Protein AF-A0A154PRM4-F1 (afdb_monomer_lite)

Foldseek 3Di:
DDDPQPDPVSVVVVVVVVVVPCDPVNVVVCVVVVVVVVVQCVVVVNDDRPVVD

Secondary structure (DSSP, 8-state):
-PPPP-SHHHHHHHHHHHHHT--HHHHHHHHHHHHHHHHHHHHTTTS--GGG-

pLDDT: mean 95.18, std 6.26, range [60.38, 98.25]

Sequence (53 aa):
MFEPPTTKENMKQRIRDACASVTPEMLTNVGTTLIFRVNKCLQARGGHFEHLI

Radius of gyration: 17.11 Å; chains: 1; bounding box: 32×22×40 Å

Structure (mmCIF, N/CA/C/O backbone):
data_AF-A0A154PRM4-F1
#
_entry.id   AF-A0A154PRM4-F1
#
loop_
_atom_site.group_PDB
_atom_site.id
_atom_site.type_symbol
_atom_site.label_atom_id
_atom_site.label_alt_id
_atom_site.label_comp_id
_atom_site.label_asym_id
_atom_site.label_entity_id
_atom_site.label_seq_id
_atom_site.pdbx_PDB_ins_code
_atom_site.Cartn_x
_atom_site.Cartn_y
_atom_site.Cartn_z
_atom_site.occupancy
_atom_site.B_iso_or_equiv
_atom_site.auth_seq_id
_atom_site.auth_comp_id
_atom_site.auth_asym_id
_atom_site.auth_atom_id
_atom_site.pdbx_PDB_model_num
ATOM 1 N N . MET A 1 1 ? -12.886 15.218 8.180 1.00 60.38 1 MET A N 1
ATOM 2 C CA . MET A 1 1 ? -11.759 15.296 9.136 1.00 60.38 1 MET A CA 1
ATOM 3 C C . MET A 1 1 ? -11.656 13.931 9.799 1.00 60.38 1 MET A C 1
ATOM 5 O O . MET A 1 1 ? -12.671 13.473 10.303 1.00 60.38 1 MET A O 1
ATOM 9 N N . PHE A 1 2 ? -10.525 13.227 9.696 1.00 74.62 2 PHE A N 1
ATOM 10 C CA . PHE A 1 2 ? -10.388 11.921 10.354 1.00 74.62 2 PHE A CA 1
ATOM 11 C C . PHE A 1 2 ? -10.211 12.134 11.858 1.00 74.62 2 PHE A C 1
ATOM 13 O O . PHE A 1 2 ? -9.337 12.895 12.268 1.00 74.62 2 PHE A O 1
ATOM 20 N N . GLU A 1 3 ? -11.042 11.478 12.664 1.00 85.62 3 GLU A N 1
ATOM 21 C CA . GLU A 1 3 ? -10.935 11.518 14.122 1.00 85.62 3 GLU A CA 1
ATOM 22 C C . GLU A 1 3 ? -9.581 10.920 14.564 1.00 85.62 3 GLU A C 1
ATOM 24 O O . GLU A 1 3 ? -9.149 9.902 13.998 1.00 85.62 3 GLU A O 1
ATOM 29 N N . PRO A 1 4 ? -8.857 11.538 15.517 1.00 86.38 4 PRO A N 1
ATOM 30 C CA . PRO A 1 4 ? -7.619 10.969 16.038 1.00 86.38 4 PRO A CA 1
ATOM 31 C C . PRO A 1 4 ? -7.903 9.646 16.767 1.00 86.38 4 PRO A C 1
ATOM 33 O O . PRO A 1 4 ? -8.945 9.505 17.405 1.00 86.38 4 PRO A O 1
ATOM 36 N N . PRO A 1 5 ? -7.009 8.645 16.680 1.00 88.12 5 PRO A N 1
ATOM 37 C CA . PRO A 1 5 ? -7.223 7.388 17.375 1.00 88.12 5 PRO A CA 1
ATOM 38 C C . PRO A 1 5 ? -7.151 7.599 18.888 1.00 88.12 5 PRO A C 1
ATOM 40 O O . PRO A 1 5 ? -6.202 8.181 19.408 1.00 8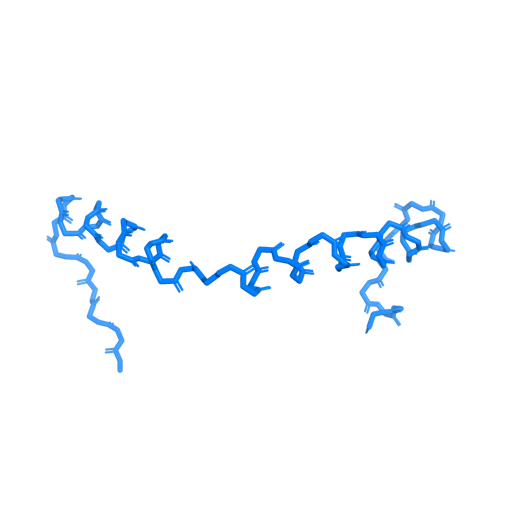8.12 5 PRO A O 1
ATOM 43 N N . THR A 1 6 ? -8.164 7.110 19.592 1.00 90.81 6 THR A N 1
ATOM 44 C CA . THR A 1 6 ? -8.356 7.377 21.024 1.00 90.81 6 THR A CA 1
ATOM 45 C C . THR A 1 6 ? -7.728 6.310 21.920 1.00 90.81 6 THR A C 1
ATOM 47 O O . THR A 1 6 ? -7.436 6.567 23.084 1.00 90.81 6 THR A O 1
ATOM 50 N N . THR A 1 7 ? -7.487 5.105 21.389 1.00 96.06 7 THR A N 1
ATOM 51 C CA . THR A 1 7 ? -6.895 3.968 22.113 1.00 96.06 7 THR A CA 1
ATOM 52 C C . THR A 1 7 ? -6.062 3.075 21.190 1.00 96.06 7 THR A C 1
ATOM 54 O O . THR A 1 7 ? -6.175 3.128 19.962 1.00 96.06 7 THR A O 1
ATOM 57 N N . LYS A 1 8 ? -5.253 2.184 21.782 1.00 97.12 8 LYS A N 1
ATOM 58 C CA . LYS A 1 8 ? -4.503 1.156 21.037 1.00 97.12 8 LYS A CA 1
ATOM 59 C C . LYS A 1 8 ? -5.427 0.227 20.239 1.00 97.12 8 LYS A C 1
ATOM 61 O O . LYS A 1 8 ? -5.115 -0.096 19.097 1.00 97.12 8 LYS A O 1
ATOM 66 N N . GLU A 1 9 ? -6.557 -0.183 20.816 1.00 97.44 9 GLU A N 1
ATOM 67 C CA . GLU A 1 9 ? -7.510 -1.072 20.136 1.00 97.44 9 GLU A CA 1
ATOM 68 C C . GLU A 1 9 ? -8.242 -0.364 18.995 1.00 97.44 9 GLU A C 1
ATOM 70 O O . GLU A 1 9 ? -8.379 -0.940 17.916 1.00 97.44 9 GLU A O 1
ATOM 75 N N . ASN A 1 10 ? -8.604 0.912 19.168 1.00 95.62 10 ASN A N 1
ATOM 76 C CA . ASN A 1 10 ? -9.144 1.719 18.074 1.00 95.62 10 ASN A CA 1
ATOM 77 C C . ASN A 1 10 ? -8.158 1.804 16.896 1.00 95.62 10 ASN A C 1
ATOM 79 O O . ASN A 1 10 ? -8.559 1.624 15.748 1.00 95.62 10 ASN A O 1
ATOM 83 N N . MET A 1 11 ? -6.862 1.998 17.165 1.00 96.12 11 MET A N 1
ATOM 84 C CA . MET A 1 11 ? -5.848 2.034 16.107 1.00 96.12 11 MET A CA 1
ATOM 85 C C . MET A 1 11 ? -5.718 0.688 15.382 1.00 96.12 11 MET A C 1
ATOM 87 O O . MET A 1 11 ? -5.681 0.652 14.153 1.00 96.12 11 MET A O 1
ATOM 91 N N . LYS A 1 12 ? -5.701 -0.431 16.121 1.00 96.94 12 LYS A N 1
ATOM 92 C CA . LYS A 1 12 ? -5.685 -1.775 15.518 1.00 96.94 12 LYS A CA 1
ATOM 93 C C . LYS A 1 12 ? -6.903 -2.005 14.627 1.00 96.94 12 LYS A C 1
ATOM 95 O O . LYS A 1 12 ? -6.748 -2.545 13.535 1.00 96.94 12 LYS A O 1
ATOM 100 N N . GLN A 1 13 ? -8.092 -1.596 15.073 1.00 96.50 13 GLN A N 1
ATOM 101 C CA . GLN A 1 13 ? -9.312 -1.753 14.286 1.00 96.50 13 GLN A CA 1
ATOM 102 C C . GLN A 1 13 ? -9.249 -0.936 12.996 1.00 96.50 13 GLN A C 1
ATOM 104 O O . GLN A 1 13 ? -9.457 -1.492 11.927 1.00 96.50 13 GLN A O 1
ATOM 109 N N . ARG A 1 14 ? -8.817 0.327 13.063 1.00 95.62 14 ARG A N 1
ATOM 110 C CA . ARG A 1 14 ? -8.658 1.178 11.873 1.00 95.62 14 ARG A CA 1
ATOM 111 C C . ARG A 1 14 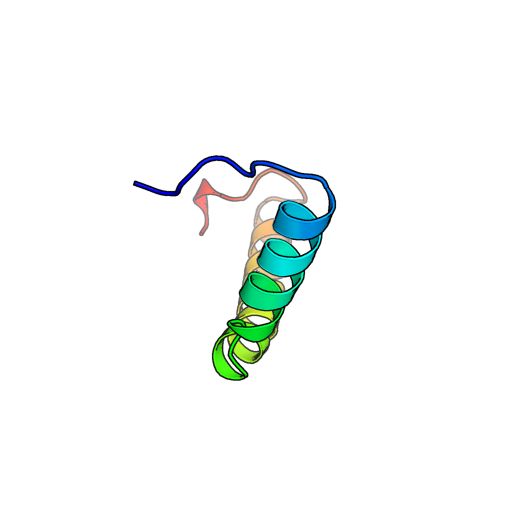? -7.671 0.618 10.853 1.00 95.62 14 ARG A C 1
ATOM 113 O O . ARG A 1 14 ? -7.910 0.745 9.659 1.00 95.62 14 ARG A O 1
ATOM 120 N N . ILE A 1 15 ? -6.575 0.003 11.306 1.00 96.50 15 ILE A N 1
ATOM 121 C CA . ILE A 1 15 ? -5.633 -0.683 10.408 1.00 96.50 15 ILE A CA 1
ATOM 122 C C . ILE A 1 15 ? -6.334 -1.851 9.709 1.00 96.50 15 ILE A C 1
ATOM 124 O O . ILE A 1 15 ? -6.226 -1.974 8.493 1.00 96.50 15 ILE A O 1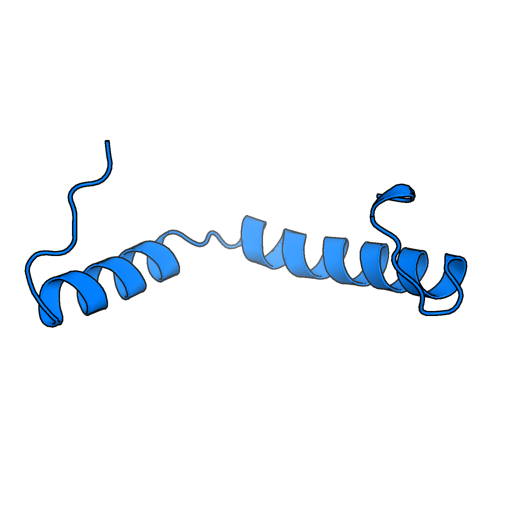
ATOM 128 N N . ARG A 1 16 ? -7.087 -2.679 10.449 1.00 97.94 16 ARG A N 1
ATOM 129 C CA . ARG A 1 16 ? -7.855 -3.786 9.856 1.00 97.94 16 ARG A CA 1
ATOM 130 C C . ARG A 1 16 ? -8.895 -3.284 8.860 1.00 97.94 16 ARG A C 1
ATOM 132 O O . ARG A 1 16 ? -8.966 -3.833 7.769 1.00 97.94 16 ARG A O 1
ATOM 139 N N . ASP A 1 17 ? -9.635 -2.234 9.203 1.00 97.25 17 ASP A N 1
ATOM 140 C CA . ASP A 1 17 ? -10.656 -1.643 8.335 1.00 97.25 17 ASP A CA 1
ATOM 141 C C . ASP A 1 17 ? -10.031 -1.067 7.054 1.00 97.25 17 ASP A C 1
ATOM 143 O O . ASP A 1 17 ? -10.550 -1.277 5.961 1.00 97.25 17 ASP A O 1
ATOM 147 N N . ALA A 1 18 ? -8.876 -0.401 7.165 1.00 96.38 18 ALA A N 1
ATOM 148 C CA . ALA A 1 18 ? -8.130 0.109 6.015 1.00 96.38 18 ALA A CA 1
ATOM 149 C C . ALA A 1 18 ? -7.562 -1.015 5.136 1.00 96.38 18 ALA A C 1
ATOM 151 O O . ALA A 1 18 ? -7.541 -0.8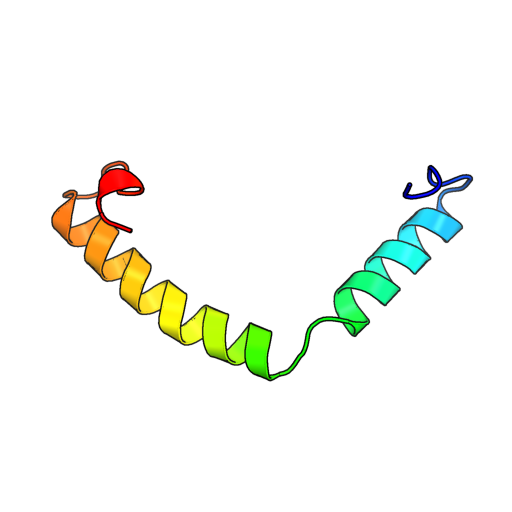91 3.917 1.00 96.38 18 ALA A O 1
ATOM 152 N N . CYS A 1 19 ? -7.113 -2.126 5.724 1.00 97.50 19 CYS A N 1
ATOM 153 C CA . CYS A 1 19 ? -6.722 -3.301 4.947 1.00 97.50 19 CYS A CA 1
ATOM 154 C C . CYS A 1 19 ? -7.932 -3.962 4.272 1.00 97.50 19 CYS A C 1
ATOM 156 O O . CYS A 1 19 ? -7.823 -4.395 3.130 1.00 97.50 19 CYS A O 1
ATOM 158 N N . ALA A 1 20 ? -9.083 -4.021 4.946 1.00 97.81 20 ALA A N 1
ATOM 159 C CA . ALA A 1 20 ? -10.312 -4.600 4.405 1.00 97.81 20 ALA A CA 1
ATOM 160 C C . ALA A 1 20 ? -10.921 -3.764 3.266 1.00 97.81 20 ALA A C 1
ATOM 162 O O . ALA A 1 20 ? -11.635 -4.313 2.430 1.00 97.81 20 ALA A O 1
ATOM 163 N N . SER A 1 21 ? -10.634 -2.459 3.206 1.00 97.44 21 SER A N 1
ATOM 164 C CA . SER A 1 21 ? -11.073 -1.593 2.106 1.00 97.44 21 SER A CA 1
ATOM 165 C C . SER A 1 21 ? -10.221 -1.716 0.839 1.00 97.44 21 SER A C 1
ATOM 167 O O . SER A 1 21 ? -10.599 -1.168 -0.198 1.00 97.44 21 SER A O 1
ATOM 169 N N . VAL A 1 22 ? -9.096 -2.442 0.885 1.00 97.62 22 VAL A N 1
ATOM 170 C CA . VAL A 1 22 ? -8.280 -2.721 -0.302 1.00 97.62 22 VAL A CA 1
ATOM 171 C C . VAL A 1 22 ? -9.060 -3.627 -1.251 1.00 97.62 22 VAL A C 1
ATOM 173 O O . VAL A 1 22 ? -9.389 -4.766 -0.922 1.00 97.62 22 VAL A O 1
ATOM 176 N N . THR A 1 23 ? -9.337 -3.133 -2.456 1.00 98.06 23 THR A N 1
ATOM 177 C CA . THR A 1 23 ? -10.093 -3.886 -3.461 1.00 98.06 23 THR A CA 1
ATOM 178 C C . THR A 1 23 ? -9.189 -4.825 -4.273 1.00 98.06 23 THR A C 1
ATOM 180 O O . THR A 1 23 ? -7.986 -4.575 -4.410 1.00 98.06 23 THR A O 1
ATOM 183 N N . PRO A 1 24 ? -9.745 -5.884 -4.896 1.00 97.50 24 PRO A N 1
ATOM 184 C CA . PRO A 1 24 ? -8.992 -6.724 -5.834 1.00 97.50 24 PRO A CA 1
ATOM 185 C C . PRO A 1 24 ? -8.383 -5.941 -7.012 1.00 97.50 24 PRO A C 1
ATOM 187 O O . PRO A 1 24 ? -7.298 -6.271 -7.494 1.00 97.50 24 PRO A O 1
ATOM 190 N N . GLU A 1 25 ? -9.052 -4.874 -7.456 1.00 97.88 25 GLU A N 1
ATOM 191 C CA . GLU A 1 25 ? -8.551 -3.979 -8.502 1.00 97.88 25 GLU A CA 1
ATOM 192 C C . GLU A 1 25 ? -7.290 -3.234 -8.047 1.00 97.88 25 GLU A C 1
ATOM 194 O O . GLU A 1 25 ? -6.306 -3.195 -8.783 1.00 97.88 25 GLU A O 1
ATOM 199 N N . MET A 1 26 ? -7.264 -2.713 -6.813 1.00 97.56 26 MET A N 1
ATOM 200 C CA . MET A 1 26 ? -6.069 -2.067 -6.257 1.00 97.56 26 MET A CA 1
ATOM 201 C C . MET A 1 26 ? -4.870 -3.021 -6.262 1.00 97.56 26 MET A C 1
ATOM 203 O O . MET A 1 26 ? -3.774 -2.624 -6.652 1.00 97.56 26 MET A O 1
ATOM 207 N N . LEU A 1 27 ? -5.079 -4.288 -5.891 1.00 96.56 27 LEU A N 1
ATOM 208 C CA . LEU A 1 27 ? -4.026 -5.309 -5.916 1.00 96.56 27 LEU A CA 1
ATOM 209 C C . LEU A 1 27 ? -3.556 -5.628 -7.341 1.00 96.56 27 LEU A C 1
ATOM 211 O O . LEU A 1 27 ? -2.356 -5.760 -7.580 1.00 96.56 27 LEU A O 1
ATOM 215 N N . THR A 1 28 ? -4.479 -5.692 -8.300 1.00 96.75 28 THR A N 1
ATOM 216 C CA . THR A 1 28 ? -4.142 -5.877 -9.722 1.00 96.75 28 THR A CA 1
ATOM 217 C C . THR A 1 28 ? -3.305 -4.704 -10.237 1.00 96.75 28 THR A C 1
ATOM 219 O O . THR A 1 28 ? -2.268 -4.897 -10.877 1.00 96.75 28 THR A O 1
ATOM 222 N N . ASN A 1 29 ? -3.692 -3.479 -9.879 1.00 97.38 29 ASN A N 1
ATOM 223 C CA . ASN A 1 29 ? -2.979 -2.264 -10.254 1.00 97.38 29 ASN A CA 1
ATOM 224 C C . ASN A 1 29 ? -1.564 -2.211 -9.663 1.00 97.38 29 ASN A C 1
ATOM 226 O O . ASN A 1 29 ? -0.658 -1.712 -10.333 1.00 97.38 29 ASN A O 1
ATOM 230 N N . VAL A 1 30 ? -1.334 -2.759 -8.461 1.00 97.19 30 VAL A N 1
ATOM 231 C CA . VAL A 1 30 ? 0.017 -2.874 -7.876 1.00 97.19 30 VAL A CA 1
ATOM 232 C C . VAL A 1 30 ? 0.940 -3.683 -8.786 1.00 97.19 30 VAL A C 1
ATOM 234 O O . VAL A 1 30 ? 2.057 -3.239 -9.047 1.00 97.19 30 VAL A O 1
ATOM 237 N N . GLY A 1 31 ? 0.480 -4.822 -9.313 1.00 95.62 31 GLY A N 1
ATOM 238 C CA . GLY A 1 31 ? 1.275 -5.660 -10.216 1.00 95.62 31 GLY A CA 1
ATOM 239 C C . GLY A 1 31 ? 1.679 -4.918 -11.492 1.00 95.62 31 GLY A C 1
ATOM 240 O O . GLY A 1 31 ? 2.863 -4.839 -11.827 1.00 95.62 31 GLY A O 1
ATOM 241 N N . THR A 1 32 ? 0.709 -4.290 -12.158 1.00 96.06 32 THR A N 1
ATOM 242 C CA . THR A 1 32 ? 0.943 -3.488 -13.371 1.00 96.06 32 THR A CA 1
ATOM 243 C C . THR A 1 32 ? 1.892 -2.315 -13.105 1.00 96.06 32 THR A C 1
ATOM 245 O O . THR A 1 32 ? 2.853 -2.090 -13.846 1.00 96.06 32 THR A O 1
ATOM 248 N N . THR A 1 33 ? 1.667 -1.586 -12.008 1.00 97.38 33 THR A N 1
ATOM 249 C CA . THR A 1 33 ? 2.460 -0.402 -11.649 1.00 97.38 33 THR A CA 1
ATOM 250 C C . THR A 1 33 ? 3.882 -0.778 -11.237 1.00 97.38 33 THR A C 1
ATOM 252 O O . THR A 1 33 ? 4.816 -0.029 -11.519 1.00 97.38 33 THR A O 1
ATOM 255 N N . LEU A 1 34 ? 4.082 -1.942 -10.612 1.00 97.19 34 LEU A N 1
ATOM 256 C CA . LEU A 1 34 ? 5.409 -2.432 -10.250 1.00 97.19 34 LEU A CA 1
ATOM 257 C C . LEU A 1 34 ? 6.285 -2.623 -11.491 1.00 97.19 34 LEU A C 1
ATOM 259 O O . LEU A 1 34 ? 7.387 -2.082 -11.538 1.00 97.19 34 LEU A O 1
ATOM 263 N N . ILE A 1 35 ? 5.788 -3.329 -12.513 1.00 97.31 35 ILE A N 1
ATOM 264 C CA . ILE A 1 35 ? 6.539 -3.555 -13.759 1.00 97.31 35 ILE A CA 1
ATOM 265 C C . ILE A 1 35 ? 6.859 -2.228 -14.454 1.00 97.31 35 ILE A C 1
ATOM 267 O O . ILE A 1 35 ? 7.995 -1.998 -14.872 1.00 97.31 35 ILE A O 1
ATOM 271 N N . PHE A 1 36 ? 5.885 -1.317 -14.518 1.00 97.50 36 PHE A N 1
ATOM 272 C CA . PHE A 1 36 ? 6.104 0.027 -15.047 1.00 97.50 36 PHE A CA 1
ATOM 273 C C . PHE A 1 36 ? 7.224 0.764 -14.294 1.00 97.50 36 PHE A C 1
ATOM 275 O O . PHE A 1 36 ? 8.161 1.260 -14.919 1.00 97.50 36 PHE A O 1
ATOM 282 N N . ARG A 1 37 ? 7.185 0.774 -12.956 1.00 97.69 37 ARG A N 1
ATOM 283 C CA . ARG A 1 37 ? 8.192 1.429 -12.104 1.00 97.69 37 ARG A CA 1
ATOM 284 C C . ARG A 1 37 ? 9.579 0.803 -12.225 1.00 97.69 37 ARG A C 1
ATOM 286 O O . ARG A 1 37 ? 10.562 1.538 -12.264 1.00 97.69 37 ARG A O 1
ATOM 293 N N . VAL A 1 38 ? 9.677 -0.523 -12.339 1.00 97.69 38 VAL A N 1
ATOM 294 C CA . VAL A 1 38 ? 10.955 -1.214 -12.587 1.00 97.69 38 VAL A CA 1
ATOM 295 C C . VAL A 1 38 ? 11.572 -0.738 -13.902 1.00 97.69 38 VAL A C 1
ATOM 297 O O . VAL A 1 38 ? 12.750 -0.391 -13.933 1.00 97.69 38 VAL A O 1
ATOM 300 N N . ASN A 1 39 ? 10.775 -0.618 -14.966 1.00 98.06 39 ASN A N 1
ATOM 301 C CA . ASN A 1 39 ? 11.265 -0.097 -16.243 1.00 98.06 39 ASN A CA 1
ATOM 302 C C . ASN A 1 39 ? 11.759 1.354 -16.133 1.00 98.06 39 ASN A C 1
ATOM 304 O O . ASN A 1 39 ? 12.781 1.699 -16.726 1.00 98.06 39 ASN A O 1
ATOM 308 N N . LYS A 1 40 ? 11.081 2.203 -15.349 1.00 98.25 40 LYS A N 1
ATOM 309 C CA . LYS A 1 40 ? 11.537 3.581 -15.093 1.00 98.25 40 LYS A CA 1
ATOM 310 C C . LYS A 1 40 ? 12.836 3.627 -14.291 1.00 98.25 40 LYS A C 1
ATOM 312 O O . LYS A 1 40 ? 13.732 4.390 -14.639 1.00 98.25 40 LYS A O 1
ATOM 317 N N . CYS A 1 41 ? 12.984 2.756 -13.297 1.00 98.12 41 CYS A N 1
ATOM 318 C CA . CYS A 1 41 ? 14.229 2.594 -12.548 1.00 98.12 41 CYS A CA 1
ATOM 319 C C . CYS A 1 41 ? 15.403 2.197 -13.462 1.00 98.12 41 CYS A C 1
ATOM 321 O O . CYS A 1 41 ? 16.485 2.779 -13.373 1.00 98.12 41 CYS A O 1
ATOM 323 N N . LEU A 1 42 ? 15.182 1.271 -14.404 1.00 98.00 42 LEU A N 1
ATOM 324 C CA . LEU A 1 42 ? 16.194 0.885 -15.394 1.00 98.00 42 LEU A CA 1
ATOM 325 C C . LEU A 1 42 ? 16.588 2.055 -16.309 1.00 98.00 42 LEU A C 1
ATOM 327 O O . LEU A 1 42 ? 17.778 2.275 -16.535 1.00 98.00 42 LEU A O 1
ATOM 331 N N . GLN A 1 43 ? 15.617 2.842 -16.790 1.00 97.81 43 GLN A N 1
ATOM 332 C CA . GLN A 1 43 ? 15.884 4.046 -17.594 1.00 97.81 43 GLN A CA 1
ATOM 333 C C . GLN A 1 43 ? 16.713 5.078 -16.822 1.00 97.81 43 GLN A C 1
ATOM 335 O O . GLN A 1 43 ? 17.634 5.674 -17.379 1.00 97.81 43 GLN A O 1
ATOM 340 N N . ALA A 1 44 ? 16.444 5.227 -15.524 1.00 97.94 44 ALA A N 1
ATOM 341 C CA . ALA A 1 44 ? 17.202 6.088 -14.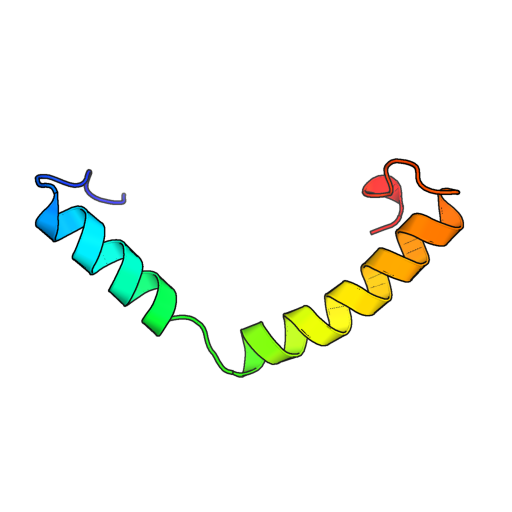622 1.00 97.94 44 ALA A CA 1
ATOM 342 C C . ALA A 1 44 ? 18.542 5.480 -14.160 1.00 97.94 44 ALA A C 1
ATOM 344 O O . ALA A 1 44 ? 19.202 6.057 -13.296 1.00 97.94 44 ALA A O 1
ATOM 345 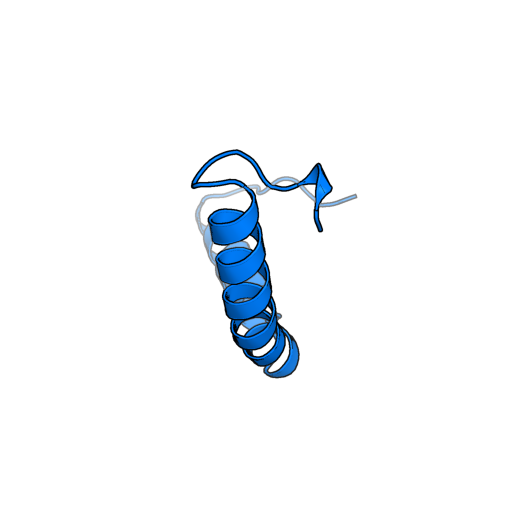N N . ARG A 1 45 ? 18.957 4.318 -14.691 1.00 97.31 45 ARG A N 1
ATOM 346 C CA . ARG A 1 45 ? 20.171 3.585 -14.278 1.00 97.31 45 ARG A CA 1
ATOM 347 C C . ARG A 1 45 ? 20.240 3.350 -12.762 1.00 97.31 45 ARG A C 1
ATOM 349 O O . ARG A 1 45 ? 21.307 3.443 -12.163 1.00 97.31 45 ARG A O 1
ATOM 356 N N . GLY A 1 46 ? 19.095 3.063 -12.144 1.00 95.75 46 GLY A N 1
ATOM 357 C CA . GLY A 1 46 ? 18.973 2.850 -10.700 1.00 95.75 46 GLY A CA 1
ATOM 358 C C . GLY A 1 46 ? 18.800 4.122 -9.863 1.00 95.75 46 GLY A C 1
ATOM 359 O O . GLY A 1 46 ? 18.738 4.024 -8.641 1.00 95.75 46 GLY A O 1
ATOM 360 N N . GLY A 1 47 ? 18.727 5.304 -10.484 1.00 97.19 47 GLY A N 1
ATOM 361 C CA . GLY A 1 47 ? 18.441 6.568 -9.802 1.00 97.19 47 GLY A CA 1
ATOM 362 C C . GLY A 1 47 ? 16.949 6.818 -9.548 1.00 97.19 47 GLY A C 1
ATOM 363 O O . GLY A 1 47 ? 16.089 6.018 -9.915 1.00 97.19 47 GLY A O 1
ATOM 364 N N . HIS A 1 48 ? 16.645 7.973 -8.948 1.00 97.75 48 HIS A N 1
ATOM 365 C CA . HIS A 1 48 ? 15.275 8.469 -8.786 1.00 97.75 48 HIS A CA 1
ATOM 366 C C . HIS A 1 48 ? 14.591 8.655 -10.144 1.00 97.75 48 HIS A C 1
ATOM 368 O O . HIS A 1 48 ? 15.171 9.204 -11.082 1.00 97.75 48 HIS A O 1
ATOM 374 N N . PHE A 1 49 ? 13.346 8.202 -10.243 1.00 97.38 49 PHE A N 1
ATOM 375 C CA . PHE A 1 49 ? 12.625 8.069 -11.509 1.00 97.38 49 PHE A CA 1
ATOM 376 C C . PHE A 1 49 ? 11.225 8.691 -11.471 1.00 97.38 49 PHE A C 1
ATOM 378 O O . PHE A 1 49 ? 10.444 8.501 -12.397 1.00 97.38 49 PHE A O 1
ATOM 385 N N . GLU A 1 50 ? 10.898 9.455 -10.428 1.00 96.75 50 GLU A N 1
ATOM 386 C CA . GLU A 1 50 ? 9.615 10.147 -10.269 1.00 96.75 50 GLU A CA 1
ATOM 387 C C . GLU A 1 50 ? 9.343 11.123 -11.421 1.00 96.75 50 GLU A C 1
ATOM 389 O O . GLU A 1 50 ? 8.202 11.278 -11.827 1.00 96.75 50 GLU A O 1
ATOM 394 N N . HIS A 1 51 ? 10.387 11.716 -12.005 1.00 96.12 51 HIS A N 1
ATOM 395 C CA . HIS A 1 51 ? 10.282 12.577 -13.188 1.00 96.12 51 HIS A CA 1
ATOM 396 C C . HIS A 1 51 ? 9.929 11.821 -14.486 1.00 96.12 51 HIS A C 1
ATOM 398 O O . HIS A 1 51 ? 9.676 12.452 -15.509 1.00 96.12 51 HIS A O 1
ATOM 404 N N . LEU A 1 52 ? 9.955 10.482 -14.470 1.00 94.31 52 LEU A N 1
ATOM 405 C CA . LEU A 1 52 ? 9.632 9.615 -15.608 1.00 94.31 52 LEU A CA 1
ATOM 406 C C . LEU A 1 52 ? 8.257 8.935 -15.473 1.00 94.31 52 LEU A C 1
ATOM 408 O O . LEU A 1 52 ? 7.909 8.136 -16.354 1.00 94.31 52 LEU A O 1
ATOM 412 N N . ILE A 1 53 ? 7.535 9.177 -14.371 1.00 92.56 53 ILE A N 1
ATOM 413 C CA . ILE A 1 53 ? 6.237 8.573 -14.021 1.00 92.56 53 ILE A CA 1
ATOM 414 C C . ILE A 1 53 ? 5.109 9.573 -14.222 1.00 92.56 53 ILE A C 1
ATOM 416 O O . ILE A 1 53 ? 5.275 10.738 -13.809 1.00 92.56 53 ILE A O 1
#

InterPro domains:
  IPR036397 Ribonuclease H superfamily [G3DSA:3.30.420.10] (2-50)

Organism: Dufourea novaeangliae (NCBI:txid178035)